Protein AF-A0A7S3IHV0-F1 (afdb_monomer_lite)

Sequence (140 aa):
MPKTEGPDLFDKMFKGVAISRISPGVYVGPCDHSEYHSISLYIDGFFFRLEPATFVQEIGLSDKCFVSFRYSKDEHWVLGEPFFKNYYSVFDDMWGTVALATSIEFPNSTIIPAEQPIT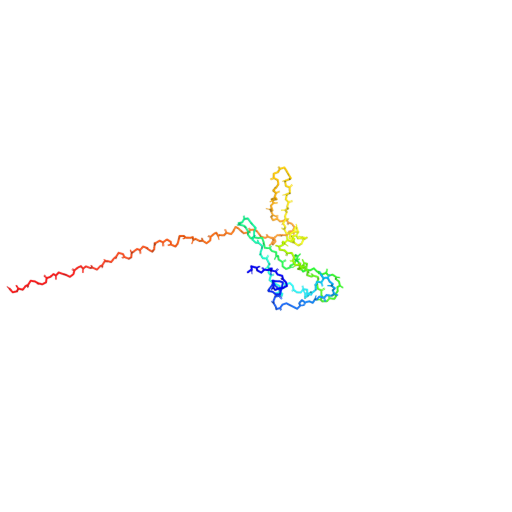DLGRYPEETDNNPEPQPSQPQ

Foldseek 3Di:
DDDACFVVVVCVQLPQWPWDDPDQQWIKTFLPQVSGDWDWDDDPQKTKTQGSPLQWADPPPPRITTGNDGGDRDNDDDDDRSRCVQWPWDQDPVVRDIDIDGDPVHPVIDIGGHDDPDPPPDPDPPPPPPDPDDDDDDDD

Secondary structure (DSSP, 8-state):
-PPP--HHHHHHHTTTS--EEEETTEEEEES-GGGS--EEEEETTEEEEEPHHHHEEEEEETTEEEE-----SSSS----HHHHHHEEEEEETTTTEEEEEE-TT-TT-EEEE-----S----PPP-----PPPPPPPP-

Radius of gyration: 26.09 Å; chains: 1; bounding box: 96×48×49 Å

pLDDT: mean 79.58, std 17.74, range [28.53, 96.81]

InterPro domains:
  IPR021109 Aspartic peptidase domain superfamily [G3DSA:2.40.70.10] (6-103)
  IPR021109 Aspartic peptidase domain superfamily [SSF50630] (17-101)
  IPR033121 Peptidase family A1 domain [PF00026] (20-102)
  IPR033121 Peptidase family A1 domain [PS51767] (1-101)

Organism: NCBI:txid197538

Structure (mmCIF, N/CA/C/O backbone):
data_AF-A0A7S3IHV0-F1
#
_entry.id   AF-A0A7S3IHV0-F1
#
loop_
_atom_site.group_PDB
_atom_site.id
_atom_site.type_symbol
_atom_site.label_atom_id
_atom_site.label_alt_id
_atom_site.label_comp_id
_atom_site.label_asym_id
_atom_site.label_entity_id
_atom_site.label_seq_id
_atom_site.pdbx_PDB_ins_code
_atom_site.Cartn_x
_atom_site.Cartn_y
_atom_site.Cartn_z
_atom_site.occupancy
_atom_site.B_iso_or_equiv
_atom_site.auth_seq_id
_atom_site.auth_comp_id
_atom_site.auth_asym_id
_atom_site.auth_atom_id
_atom_site.pdbx_PDB_model_num
ATOM 1 N N . MET A 1 1 ? 1.787 -28.882 0.218 1.00 29.47 1 MET A N 1
ATOM 2 C CA . MET A 1 1 ? 1.047 -27.876 -0.570 1.00 29.47 1 MET A CA 1
ATOM 3 C C . MET A 1 1 ? 1.439 -26.511 -0.033 1.00 29.47 1 MET A C 1
ATOM 5 O O . MET A 1 1 ? 1.294 -26.330 1.175 1.00 29.47 1 MET A O 1
ATOM 9 N N . PRO A 1 2 ? 2.029 -25.616 -0.840 1.00 28.53 2 PRO A N 1
ATOM 10 C CA . PRO A 1 2 ? 2.318 -24.255 -0.394 1.00 28.53 2 PRO A CA 1
ATOM 11 C C . PRO A 1 2 ? 0.994 -23.526 -0.132 1.00 28.53 2 PRO A C 1
ATOM 13 O O . PRO A 1 2 ? -0.001 -23.809 -0.793 1.00 28.53 2 PRO A O 1
ATOM 16 N N . LYS A 1 3 ? 0.960 -22.689 0.905 1.00 36.03 3 LYS A N 1
ATOM 17 C CA . LYS A 1 3 ? -0.262 -22.105 1.473 1.00 36.03 3 LYS A CA 1
ATOM 18 C C . LYS A 1 3 ? -0.563 -20.742 0.850 1.00 36.03 3 LYS A C 1
ATOM 20 O O . LYS A 1 3 ? 0.358 -19.985 0.570 1.00 36.03 3 LYS A O 1
ATOM 25 N N . THR A 1 4 ? -1.849 -20.429 0.717 1.00 44.03 4 THR A N 1
ATOM 26 C CA . THR A 1 4 ? -2.374 -19.094 0.407 1.00 44.03 4 THR A CA 1
ATOM 27 C C . THR A 1 4 ? -1.928 -18.108 1.492 1.00 44.03 4 THR A C 1
ATOM 29 O O . THR A 1 4 ? -2.160 -18.365 2.675 1.00 44.03 4 THR A O 1
ATOM 32 N N . GLU A 1 5 ? -1.336 -16.971 1.129 1.00 52.56 5 GLU A N 1
ATOM 33 C CA . GLU A 1 5 ? -1.142 -15.845 2.059 1.00 52.56 5 GLU A CA 1
ATOM 34 C C . GLU A 1 5 ? -2.497 -15.119 2.217 1.00 52.56 5 GLU A C 1
ATOM 36 O O . GLU A 1 5 ? -2.736 -14.042 1.681 1.00 52.56 5 GLU A O 1
ATOM 41 N N . GLY A 1 6 ? -3.441 -15.813 2.863 1.00 66.56 6 GLY A N 1
ATOM 42 C CA . GLY A 1 6 ? -4.826 -15.396 3.076 1.00 66.56 6 GLY A CA 1
ATOM 43 C C . GLY A 1 6 ? -4.994 -14.523 4.331 1.00 66.56 6 GLY A C 1
ATOM 44 O O . GLY A 1 6 ? -4.114 -13.716 4.630 1.00 66.56 6 GLY A O 1
ATOM 45 N N . PRO A 1 7 ? -6.097 -14.674 5.095 1.00 69.06 7 PRO A N 1
ATOM 46 C CA . PRO A 1 7 ? -6.334 -13.948 6.351 1.00 69.06 7 PRO A CA 1
ATOM 47 C C . PRO A 1 7 ? -5.110 -13.896 7.277 1.00 69.06 7 PRO A C 1
ATOM 49 O O . PRO A 1 7 ? -4.845 -12.861 7.871 1.00 69.06 7 PRO A O 1
ATOM 52 N N . ASP A 1 8 ? -4.307 -14.962 7.306 1.00 79.25 8 ASP A N 1
ATOM 53 C CA . ASP A 1 8 ? -3.067 -15.049 8.079 1.00 79.25 8 ASP A CA 1
ATOM 54 C C . ASP A 1 8 ? -2.056 -13.938 7.754 1.00 79.25 8 ASP A C 1
ATOM 56 O O . ASP A 1 8 ? -1.388 -13.432 8.656 1.00 79.25 8 ASP A O 1
ATOM 60 N N . LEU A 1 9 ? -1.901 -13.556 6.481 1.00 80.38 9 LEU A N 1
ATOM 61 C CA . LEU A 1 9 ? -1.011 -12.455 6.114 1.00 80.38 9 LEU A CA 1
ATOM 62 C C . LEU A 1 9 ? -1.616 -11.114 6.507 1.00 80.38 9 LEU A C 1
ATOM 64 O O . LEU A 1 9 ? -0.903 -10.256 7.017 1.00 80.38 9 LEU A O 1
ATOM 68 N N . PHE A 1 10 ? -2.922 -10.942 6.307 1.00 83.62 10 PHE A N 1
ATOM 69 C CA . PHE A 1 10 ? -3.628 -9.745 6.756 1.00 83.62 10 PHE A CA 1
ATOM 70 C C . PHE A 1 10 ? -3.453 -9.542 8.269 1.00 83.62 10 PHE A C 1
ATOM 72 O O . PHE A 1 10 ? -3.052 -8.465 8.707 1.00 83.62 10 PHE A O 1
ATOM 79 N N . ASP A 1 11 ? -3.633 -10.601 9.054 1.00 84.06 11 ASP A N 1
ATOM 80 C CA . ASP A 1 11 ? -3.460 -10.581 10.506 1.00 84.06 11 ASP A CA 1
ATOM 81 C C . ASP A 1 11 ? -2.006 -10.309 10.915 1.00 84.06 11 ASP A C 1
ATOM 83 O O . ASP A 1 11 ? -1.762 -9.644 11.920 1.00 84.06 11 ASP A O 1
ATOM 87 N N . LYS A 1 12 ? -1.020 -10.780 10.138 1.00 86.31 12 LYS A N 1
ATOM 88 C CA . LYS A 1 12 ? 0.396 -10.434 10.348 1.00 86.31 12 LYS A CA 1
ATOM 89 C C . LYS A 1 12 ? 0.688 -8.971 10.016 1.00 86.31 12 LYS A C 1
ATOM 91 O O . LYS A 1 12 ? 1.390 -8.329 10.791 1.00 86.31 12 LYS A O 1
ATOM 96 N N . MET A 1 13 ? 0.174 -8.460 8.894 1.00 86.56 13 MET A N 1
ATOM 97 C CA . MET A 1 13 ? 0.383 -7.076 8.449 1.00 86.56 13 MET A CA 1
ATOM 98 C C . MET A 1 13 ? -0.154 -6.075 9.472 1.00 86.56 13 MET A C 1
ATOM 100 O O . MET A 1 13 ? 0.503 -5.079 9.756 1.00 86.56 13 MET A O 1
ATOM 104 N N . PHE A 1 14 ? -1.314 -6.366 10.062 1.00 91.19 14 PHE A N 1
ATOM 105 C CA . PHE A 1 14 ? -1.976 -5.496 11.038 1.00 91.19 14 PHE A CA 1
ATOM 106 C C . PHE A 1 14 ? -1.869 -6.016 12.474 1.00 91.19 14 PHE A C 1
ATOM 108 O O . PHE A 1 14 ? -2.691 -5.686 13.332 1.00 91.19 14 PHE A O 1
ATOM 115 N N . LYS A 1 15 ? -0.858 -6.843 12.759 1.00 90.81 15 LYS A N 1
ATOM 116 C CA . LYS A 1 15 ? -0.667 -7.418 14.088 1.00 90.81 15 LYS A CA 1
ATOM 117 C C . LYS A 1 15 ? -0.473 -6.308 15.120 1.00 90.81 15 LYS A C 1
ATOM 119 O O . LYS A 1 15 ? 0.481 -5.545 15.040 1.00 90.81 15 LYS A O 1
ATOM 124 N N . GLY A 1 16 ? -1.337 -6.288 16.133 1.00 91.88 16 GLY A N 1
ATOM 125 C CA . GLY A 1 16 ? -1.289 -5.291 17.206 1.00 91.88 16 GLY A CA 1
ATOM 126 C C . GLY A 1 16 ? -2.090 -4.020 16.923 1.00 91.88 16 GLY A C 1
ATOM 127 O O . GLY A 1 16 ? -2.237 -3.211 17.831 1.00 91.88 16 GLY A O 1
ATOM 128 N N . VAL A 1 17 ? -2.667 -3.882 15.727 1.00 94.75 17 VAL A N 1
ATOM 129 C CA . VAL A 1 17 ? -3.565 -2.778 15.374 1.00 94.75 17 VAL A CA 1
ATOM 130 C C . VAL A 1 17 ? -5.012 -3.198 15.610 1.00 94.75 17 VAL A C 1
ATOM 132 O O . VAL A 1 17 ? -5.414 -4.313 15.269 1.00 94.75 17 VAL A O 1
ATOM 135 N N . ALA A 1 18 ? -5.825 -2.301 16.168 1.00 93.94 18 ALA A N 1
ATOM 136 C CA . ALA A 1 18 ? -7.238 -2.553 16.455 1.00 93.94 18 ALA A CA 1
ATOM 137 C C . ALA A 1 18 ? -8.127 -2.509 15.190 1.00 93.94 18 ALA A C 1
ATOM 139 O O . ALA A 1 18 ? -9.034 -1.684 15.069 1.00 93.94 18 ALA A O 1
ATOM 140 N N . ILE A 1 19 ? -7.889 -3.414 14.236 1.00 93.38 19 ILE A N 1
ATOM 141 C CA . ILE A 1 19 ? -8.692 -3.534 13.015 1.00 93.38 19 ILE A CA 1
ATOM 142 C C . ILE A 1 19 ? -10.018 -4.241 13.302 1.00 93.38 19 ILE A C 1
ATOM 144 O O . ILE A 1 19 ? -10.077 -5.307 13.909 1.00 93.38 19 ILE A O 1
ATOM 148 N N . SER A 1 20 ? -11.108 -3.658 12.815 1.00 92.00 20 SER A N 1
ATOM 149 C CA . SER A 1 20 ? -12.464 -4.192 12.898 1.00 92.00 20 SER A CA 1
ATOM 150 C C . SER A 1 20 ? -13.086 -4.292 11.512 1.00 92.00 20 SER A C 1
ATOM 152 O O . SER A 1 20 ? -12.936 -3.404 10.676 1.00 92.00 20 SER A O 1
ATOM 154 N N . ARG A 1 21 ? -13.860 -5.347 11.265 1.00 91.44 21 ARG A N 1
ATOM 155 C CA . ARG A 1 21 ? -14.659 -5.485 10.043 1.00 91.44 21 ARG A CA 1
ATOM 156 C C . ARG A 1 21 ? -16.069 -4.956 10.284 1.00 91.44 21 ARG A C 1
ATOM 158 O O . ARG A 1 21 ? -16.754 -5.457 11.171 1.00 91.44 21 ARG A O 1
ATOM 165 N N . ILE A 1 22 ? -16.518 -3.992 9.481 1.00 90.75 22 ILE A N 1
ATOM 166 C CA . ILE A 1 22 ? -17.876 -3.418 9.597 1.00 90.75 22 ILE A CA 1
ATOM 167 C C . ILE A 1 22 ? -18.853 -3.978 8.561 1.00 90.75 22 ILE A C 1
ATOM 169 O O . ILE A 1 22 ? -20.058 -4.001 8.790 1.00 90.75 22 ILE A O 1
ATOM 173 N N . SER A 1 23 ? -18.348 -4.472 7.431 1.00 89.38 23 SER A N 1
ATOM 174 C CA . SER A 1 23 ? -19.133 -5.180 6.419 1.00 89.38 23 SER A CA 1
ATOM 175 C C . SER A 1 23 ? -18.225 -6.117 5.607 1.00 89.38 23 SER A C 1
ATOM 177 O O . SER A 1 23 ? -17.006 -6.148 5.819 1.00 89.38 23 SER A O 1
ATOM 179 N N . PRO A 1 24 ? -18.757 -6.981 4.725 1.00 87.50 24 PRO A N 1
ATOM 180 C CA . PRO A 1 24 ? -17.918 -7.849 3.907 1.00 87.50 24 PRO A CA 1
ATOM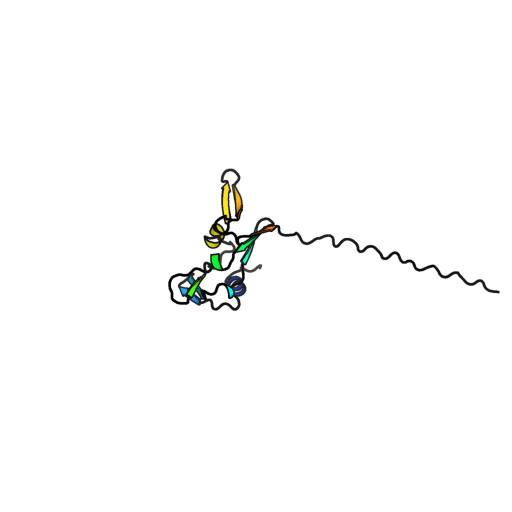 181 C C . PRO A 1 24 ? -16.886 -7.099 3.060 1.00 87.50 24 PRO A C 1
ATOM 183 O O . PRO A 1 24 ? -17.238 -6.338 2.168 1.00 87.50 24 PRO A O 1
ATOM 186 N N . GLY A 1 25 ? -15.602 -7.332 3.356 1.00 83.69 25 GLY A N 1
ATOM 187 C CA . GLY A 1 25 ? -14.484 -6.676 2.674 1.00 83.69 25 GLY A CA 1
ATOM 188 C C . GLY A 1 25 ? -14.254 -5.214 3.074 1.00 83.69 25 GLY A C 1
ATOM 189 O O . GLY A 1 25 ? -13.509 -4.522 2.387 1.00 83.69 25 GLY A O 1
ATOM 190 N N . VAL A 1 26 ? -14.879 -4.722 4.147 1.00 89.50 26 VAL A N 1
ATOM 191 C CA . VAL A 1 26 ? -14.663 -3.356 4.645 1.00 89.50 26 VAL A CA 1
ATOM 192 C C . VAL A 1 26 ? -14.099 -3.418 6.054 1.00 89.50 26 VAL A C 1
ATOM 194 O O . VAL A 1 26 ? -14.775 -3.856 6.993 1.00 89.50 26 VAL A O 1
ATOM 197 N N . TYR A 1 27 ? -12.858 -2.961 6.170 1.00 92.44 27 TYR A N 1
ATOM 198 C CA . TYR A 1 27 ? -12.101 -2.906 7.408 1.00 92.44 27 TYR A CA 1
ATOM 199 C C . TYR A 1 27 ? -11.906 -1.457 7.826 1.00 92.44 27 TYR A C 1
ATOM 201 O O . TYR A 1 27 ? -11.683 -0.575 6.995 1.00 92.44 27 TYR A O 1
ATOM 209 N N . VAL A 1 28 ? -12.009 -1.228 9.126 1.00 95.19 28 VAL A N 1
ATOM 210 C CA . VAL A 1 28 ? -11.733 0.054 9.758 1.00 95.19 28 VAL A CA 1
ATOM 211 C C . VAL A 1 28 ? -10.775 -0.153 10.915 1.00 95.19 28 VAL A C 1
ATOM 213 O O . VAL A 1 28 ? -10.801 -1.201 11.559 1.00 95.19 28 VAL A O 1
ATOM 216 N N . GLY A 1 29 ? -9.954 0.842 11.193 1.00 95.06 29 GLY A N 1
ATOM 217 C CA . GLY A 1 29 ? -9.018 0.841 12.307 1.00 95.06 29 GLY A CA 1
ATOM 218 C C . GLY A 1 29 ? -8.869 2.237 12.902 1.00 95.06 29 GLY A C 1
ATOM 219 O O . GLY A 1 29 ? -9.617 3.145 12.522 1.00 95.06 29 GLY A O 1
ATOM 220 N N . PRO A 1 30 ? -7.919 2.413 13.827 1.00 95.62 30 PRO A N 1
ATOM 221 C CA . PRO A 1 30 ? -7.555 3.721 14.356 1.00 95.62 30 PRO A CA 1
ATOM 222 C C . PRO A 1 30 ? -7.139 4.682 13.240 1.00 95.62 30 PRO A C 1
ATOM 224 O O . PRO A 1 30 ? -6.540 4.264 12.248 1.00 95.62 30 PRO A O 1
ATOM 227 N N . CYS A 1 31 ? -7.440 5.968 13.401 1.00 94.50 31 CYS A N 1
ATOM 228 C CA . CYS A 1 31 ? -6.950 7.007 12.491 1.00 94.50 31 CYS A CA 1
ATOM 229 C C . CYS A 1 31 ? -5.506 7.440 12.772 1.00 94.50 31 CYS A C 1
ATOM 231 O O . CYS A 1 31 ? -4.903 8.124 11.948 1.00 94.50 31 CYS A O 1
ATOM 233 N N . ASP A 1 32 ? -4.932 7.042 13.909 1.00 94.38 32 ASP A N 1
ATOM 234 C CA . ASP A 1 32 ? -3.529 7.310 14.205 1.00 94.38 32 ASP A CA 1
ATOM 235 C C . ASP A 1 32 ? -2.623 6.448 13.315 1.00 94.38 32 ASP A C 1
ATOM 237 O O . ASP A 1 32 ? -2.471 5.242 13.505 1.00 94.38 32 ASP A O 1
ATOM 241 N N . HIS A 1 33 ? -2.000 7.088 12.325 1.00 93.56 33 HIS A N 1
ATOM 242 C CA . HIS A 1 33 ? -1.079 6.442 11.393 1.00 93.56 33 HIS A CA 1
ATOM 243 C C . HIS A 1 33 ? 0.151 5.825 12.073 1.00 93.56 33 HIS A C 1
ATOM 245 O O . HIS A 1 33 ? 0.764 4.933 11.489 1.00 93.56 33 HIS A O 1
ATOM 251 N N . SER A 1 34 ? 0.521 6.266 13.281 1.00 94.44 34 SER A N 1
ATOM 252 C CA . SER A 1 34 ? 1.674 5.729 14.014 1.00 94.44 34 SER A CA 1
ATOM 253 C C . SER A 1 34 ? 1.450 4.313 14.550 1.00 94.44 34 SER A C 1
ATOM 255 O O . SER A 1 34 ? 2.418 3.607 14.833 1.00 94.44 34 SER A O 1
ATOM 257 N N . GLU A 1 35 ? 0.195 3.862 14.618 1.00 95.19 35 GLU A N 1
ATOM 258 C CA . GLU A 1 35 ? -0.143 2.485 14.984 1.00 95.19 35 GLU A CA 1
ATOM 259 C C . GLU A 1 35 ? 0.170 1.482 13.863 1.00 95.19 35 GLU A C 1
ATOM 261 O O . GLU A 1 35 ? 0.205 0.277 14.103 1.00 95.19 35 GLU A O 1
ATOM 266 N N . TYR A 1 36 ? 0.418 1.951 12.638 1.00 94.38 36 TYR A N 1
ATOM 267 C CA . TYR A 1 36 ? 0.589 1.104 11.464 1.00 94.38 36 TYR A CA 1
ATOM 268 C C . TYR A 1 36 ? 2.047 1.047 11.014 1.00 94.38 36 TYR A C 1
ATOM 270 O O . TYR A 1 36 ? 2.768 2.044 10.989 1.00 94.38 36 TYR A O 1
ATOM 278 N N . HIS A 1 37 ? 2.466 -0.130 10.559 1.00 92.56 37 HIS A N 1
ATOM 279 C CA . HIS A 1 37 ? 3.736 -0.293 9.865 1.00 92.56 37 HIS A CA 1
ATOM 280 C C . HIS A 1 37 ? 3.589 0.023 8.374 1.00 92.56 37 HIS A C 1
ATOM 282 O O . HIS A 1 37 ? 2.569 -0.294 7.760 1.00 92.56 37 HIS A O 1
ATOM 288 N N . SER A 1 38 ? 4.626 0.612 7.774 1.00 90.75 38 SER A N 1
ATOM 289 C CA . SER A 1 38 ? 4.717 0.721 6.316 1.00 90.75 38 SER A CA 1
ATOM 290 C C . SER A 1 38 ? 4.793 -0.679 5.690 1.00 90.75 38 SER A C 1
ATOM 292 O O . SER A 1 38 ? 5.387 -1.597 6.261 1.00 90.75 38 SER A O 1
ATOM 294 N N . ILE A 1 39 ? 4.210 -0.845 4.504 1.00 88.94 39 ILE A N 1
ATOM 295 C CA . ILE A 1 39 ? 4.142 -2.131 3.797 1.00 88.94 39 ILE A CA 1
ATOM 296 C C . ILE A 1 39 ? 5.059 -2.071 2.580 1.00 88.94 39 ILE A C 1
ATOM 298 O O . ILE A 1 39 ? 4.900 -1.192 1.740 1.00 88.94 39 ILE A O 1
ATOM 302 N N . SER A 1 40 ? 5.995 -3.011 2.464 1.00 89.38 40 SER A N 1
ATOM 303 C CA . SER A 1 40 ? 6.926 -3.082 1.332 1.00 89.38 40 SER A CA 1
ATOM 304 C C . SER A 1 40 ? 6.571 -4.234 0.397 1.00 89.38 40 SER A C 1
ATOM 306 O O . SER A 1 40 ? 6.498 -5.386 0.819 1.00 89.38 40 SER A O 1
ATOM 308 N N . LEU A 1 41 ? 6.393 -3.921 -0.883 1.00 89.00 41 LEU A N 1
ATOM 309 C CA . LEU A 1 41 ? 6.133 -4.872 -1.960 1.00 89.00 41 LEU A CA 1
ATOM 310 C C . LEU A 1 41 ? 7.415 -5.090 -2.757 1.00 89.00 41 LEU A C 1
ATOM 312 O O . LEU A 1 41 ? 8.023 -4.126 -3.211 1.00 89.00 41 LEU A O 1
ATOM 316 N N . TYR A 1 42 ? 7.818 -6.344 -2.942 1.00 88.94 42 TYR A N 1
ATOM 317 C CA . TYR A 1 42 ? 8.959 -6.690 -3.786 1.00 88.94 42 TYR A CA 1
ATOM 318 C C . TYR A 1 42 ? 8.487 -7.019 -5.204 1.00 88.94 42 TYR A C 1
ATOM 320 O O . TYR A 1 42 ? 7.752 -7.988 -5.399 1.00 88.94 42 TYR A O 1
ATOM 328 N N . ILE A 1 43 ? 8.889 -6.209 -6.184 1.00 89.62 43 ILE A N 1
ATOM 329 C CA . ILE A 1 43 ? 8.509 -6.345 -7.593 1.00 89.62 43 ILE A CA 1
ATOM 330 C C . ILE A 1 43 ? 9.758 -6.118 -8.445 1.00 89.62 43 ILE A C 1
ATOM 332 O O . ILE A 1 43 ? 10.386 -5.067 -8.355 1.00 89.62 43 ILE A O 1
ATOM 336 N N . ASP A 1 44 ? 10.109 -7.117 -9.255 1.00 88.62 44 ASP A N 1
ATOM 337 C CA . ASP A 1 44 ? 11.179 -7.053 -10.263 1.00 88.62 44 ASP A CA 1
ATOM 338 C C . ASP A 1 44 ? 12.518 -6.474 -9.761 1.00 88.62 44 ASP A C 1
ATOM 340 O O . ASP A 1 44 ? 13.133 -5.616 -10.386 1.00 88.62 44 ASP A O 1
ATOM 344 N N . GLY A 1 45 ? 12.970 -6.912 -8.582 1.00 86.75 45 GLY A N 1
ATOM 345 C CA . GLY A 1 45 ? 14.239 -6.438 -8.020 1.00 86.75 45 GLY A CA 1
ATOM 346 C C . GLY A 1 45 ? 14.150 -5.115 -7.260 1.00 86.75 45 GLY A C 1
ATOM 347 O O . GLY A 1 45 ? 15.181 -4.615 -6.822 1.00 86.75 45 GLY A O 1
ATOM 348 N N . PHE A 1 46 ? 12.956 -4.563 -7.042 1.00 90.56 46 PHE A N 1
ATOM 349 C CA . PHE A 1 46 ? 12.755 -3.326 -6.287 1.00 90.56 46 PHE A CA 1
ATOM 350 C C . PHE A 1 46 ? 11.737 -3.504 -5.159 1.00 90.56 46 PHE A C 1
ATOM 352 O O . PHE A 1 46 ? 10.756 -4.236 -5.284 1.00 90.56 46 PHE A O 1
ATOM 359 N N . PHE A 1 47 ? 11.954 -2.795 -4.054 1.00 90.81 47 PHE A N 1
ATOM 360 C CA . PHE A 1 47 ? 10.981 -2.624 -2.984 1.00 90.81 47 PHE A CA 1
ATOM 361 C C . PHE A 1 47 ? 10.197 -1.327 -3.174 1.00 90.81 47 PHE A C 1
ATOM 363 O O . PHE A 1 47 ? 10.773 -0.239 -3.202 1.00 90.81 47 PHE A O 1
ATOM 370 N N . PHE A 1 48 ? 8.877 -1.461 -3.236 1.00 91.38 48 PHE A N 1
ATOM 371 C CA . PHE A 1 48 ? 7.900 -0.381 -3.272 1.00 91.38 48 PHE A CA 1
ATOM 372 C C . PHE A 1 48 ? 7.245 -0.270 -1.896 1.00 91.38 48 PHE A C 1
ATOM 374 O O . PHE A 1 48 ? 6.512 -1.166 -1.475 1.00 91.38 48 PHE A O 1
ATOM 381 N N . ARG A 1 49 ? 7.538 0.807 -1.172 1.00 90.56 49 ARG A N 1
ATOM 382 C CA . ARG A 1 49 ? 7.027 1.069 0.173 1.00 90.56 49 ARG A CA 1
ATOM 383 C C . ARG A 1 49 ? 5.753 1.920 0.165 1.00 90.56 49 ARG A C 1
ATOM 385 O O . ARG A 1 49 ? 5.745 3.054 -0.304 1.00 90.56 49 ARG A O 1
ATOM 392 N N . LEU A 1 50 ? 4.703 1.397 0.788 1.00 89.31 50 LEU A N 1
ATOM 393 C CA . LEU A 1 50 ? 3.449 2.085 1.076 1.00 89.31 50 LEU A CA 1
ATOM 394 C C . LEU A 1 50 ? 3.462 2.622 2.506 1.00 89.31 50 LEU A C 1
ATOM 396 O O . LEU A 1 50 ? 3.622 1.861 3.463 1.00 89.31 50 LEU A O 1
ATOM 400 N N . GLU A 1 51 ? 3.251 3.926 2.655 1.00 90.69 51 GLU A N 1
ATOM 401 C CA . GLU A 1 51 ? 3.103 4.554 3.968 1.00 90.69 51 GLU A CA 1
ATOM 402 C C . GLU A 1 51 ? 1.668 4.441 4.499 1.00 90.69 51 GLU A C 1
ATOM 404 O O . GLU A 1 51 ? 0.729 4.504 3.698 1.00 90.69 51 GLU A O 1
ATOM 409 N N . PRO A 1 52 ? 1.459 4.358 5.830 1.00 93.12 52 PRO A N 1
ATOM 410 C CA . PRO A 1 52 ? 0.128 4.291 6.438 1.00 93.12 52 PRO A CA 1
ATOM 411 C C . PRO A 1 52 ? -0.874 5.311 5.910 1.00 93.12 52 PRO A C 1
ATOM 413 O O . PRO A 1 52 ? -1.995 4.943 5.573 1.00 93.12 52 PRO A O 1
ATOM 416 N N . ALA A 1 53 ? -0.440 6.558 5.714 1.00 90.75 53 ALA A N 1
ATOM 417 C CA . ALA A 1 53 ? -1.278 7.639 5.191 1.00 90.75 53 ALA A CA 1
ATOM 418 C C . ALA A 1 53 ? -1.890 7.365 3.802 1.00 90.75 53 ALA A C 1
ATOM 420 O O . ALA A 1 53 ? -2.766 8.096 3.352 1.00 90.75 53 ALA A O 1
ATOM 421 N N . THR A 1 54 ? -1.411 6.342 3.094 1.00 89.81 54 THR A N 1
ATOM 422 C CA . THR A 1 54 ? -1.868 6.008 1.741 1.00 89.81 54 THR A CA 1
ATOM 423 C C . THR A 1 54 ? -2.924 4.909 1.736 1.00 89.81 54 THR A C 1
ATOM 425 O O . THR A 1 54 ? -3.720 4.826 0.801 1.00 89.81 54 THR A O 1
ATOM 428 N N . PHE A 1 55 ? -2.979 4.096 2.794 1.00 91.94 55 PHE A N 1
ATOM 429 C CA . PHE A 1 55 ? -3.941 3.006 2.929 1.00 91.94 55 PHE A CA 1
ATOM 430 C C . PHE A 1 55 ? -4.881 3.149 4.130 1.00 91.94 55 PHE A C 1
ATOM 432 O O . PHE A 1 55 ? -5.878 2.431 4.180 1.00 91.94 55 PHE A O 1
ATOM 439 N N . VAL A 1 56 ? -4.618 4.072 5.054 1.00 94.25 56 VAL A N 1
ATOM 440 C CA . VAL A 1 56 ? -5.516 4.477 6.142 1.00 94.25 56 VAL A CA 1
ATOM 441 C C . VAL A 1 56 ? -6.130 5.824 5.765 1.00 94.25 56 VAL A C 1
ATOM 443 O O . VAL A 1 56 ? -5.413 6.799 5.567 1.00 94.25 56 VAL A O 1
ATOM 446 N N . GLN A 1 57 ? -7.451 5.867 5.594 1.00 92.50 57 GLN A N 1
ATOM 447 C CA . GLN A 1 57 ? -8.163 7.048 5.099 1.00 92.50 57 GLN A CA 1
ATOM 448 C C . GLN A 1 57 ? -9.304 7.437 6.042 1.00 92.50 57 GLN A C 1
ATOM 450 O O . GLN A 1 57 ? -10.128 6.602 6.420 1.00 92.50 57 GLN A O 1
ATOM 455 N N . GLU A 1 58 ? -9.390 8.718 6.393 1.00 91.62 58 GLU A N 1
ATOM 456 C CA . GLU A 1 58 ? -10.528 9.253 7.140 1.00 91.62 58 GLU A CA 1
ATOM 457 C C . GLU A 1 58 ? -11.812 9.167 6.307 1.00 91.62 58 GLU A C 1
ATOM 459 O O . GLU A 1 58 ? -11.867 9.608 5.160 1.00 91.62 58 GLU A O 1
ATOM 464 N N . ILE A 1 59 ? -12.867 8.606 6.901 1.00 87.69 59 ILE A N 1
ATOM 465 C CA . ILE A 1 59 ? -14.179 8.434 6.250 1.00 87.69 59 ILE A CA 1
ATOM 466 C C . ILE A 1 59 ? -15.317 9.132 7.005 1.00 87.69 59 ILE A C 1
ATOM 468 O O . ILE A 1 59 ? -16.488 8.821 6.803 1.00 87.69 59 ILE A O 1
ATOM 472 N N . GLY A 1 60 ? -14.983 10.059 7.908 1.00 82.56 60 GLY A N 1
ATOM 473 C CA . GLY A 1 60 ? -15.962 10.803 8.708 1.00 82.56 60 GLY A CA 1
ATOM 474 C C . GLY A 1 60 ? -16.690 9.969 9.772 1.00 82.56 60 GLY A C 1
ATOM 475 O O . GLY A 1 60 ? -17.655 10.448 10.366 1.00 82.56 60 GLY A O 1
ATOM 476 N N . LEU A 1 61 ? -16.245 8.733 10.035 1.00 77.31 61 LEU A N 1
ATOM 477 C CA . LEU A 1 61 ? -16.774 7.866 11.093 1.00 77.31 61 LEU A CA 1
ATOM 478 C C . LEU A 1 61 ? -16.017 8.076 12.413 1.00 77.31 61 LEU A C 1
ATOM 480 O O . LEU A 1 61 ? -15.332 7.172 12.882 1.00 77.31 61 LEU A O 1
ATOM 484 N N . SER A 1 62 ? -16.178 9.245 13.039 1.00 83.56 62 SER A N 1
ATOM 485 C CA . SER A 1 62 ? -15.585 9.549 14.355 1.00 83.56 62 SER A CA 1
ATOM 486 C C . SER A 1 62 ? -14.071 9.259 14.399 1.00 83.56 62 SER A C 1
ATOM 488 O O . SER A 1 62 ? -13.313 9.888 13.672 1.00 83.56 62 SER A O 1
ATOM 490 N N . ASP A 1 63 ? -13.643 8.304 15.224 1.00 85.75 63 ASP A N 1
ATOM 491 C CA . ASP A 1 63 ? -12.268 7.882 15.503 1.00 85.75 63 ASP A CA 1
ATOM 492 C C . ASP A 1 63 ? -11.828 6.683 14.644 1.00 85.75 63 ASP A C 1
ATOM 494 O O . ASP A 1 63 ? -10.790 6.071 14.904 1.00 85.75 63 ASP A O 1
ATOM 498 N N . LYS A 1 64 ? -12.623 6.323 13.626 1.00 93.19 64 LYS A N 1
ATOM 499 C CA . LYS A 1 64 ? -12.370 5.179 12.751 1.00 93.19 64 LYS A CA 1
ATOM 500 C C . LYS A 1 64 ? -12.028 5.611 11.336 1.00 93.19 64 LYS A C 1
ATOM 502 O O . LYS A 1 64 ? -12.791 6.313 10.669 1.00 93.19 64 LYS A O 1
ATOM 507 N N . CYS A 1 65 ? -10.923 5.072 10.848 1.00 95.94 65 CYS A N 1
ATOM 508 C CA . CYS A 1 65 ? -10.449 5.255 9.491 1.00 95.94 65 CYS A CA 1
ATOM 509 C C . CYS A 1 65 ? -10.631 3.977 8.681 1.00 95.94 65 CYS A C 1
ATOM 511 O O . CYS A 1 65 ? -10.536 2.866 9.200 1.00 95.94 65 CYS A O 1
ATOM 513 N N . PHE A 1 66 ? -10.913 4.135 7.394 1.00 94.94 66 PHE A N 1
ATOM 514 C CA . PHE A 1 66 ? -10.970 3.042 6.441 1.00 94.94 66 PHE A CA 1
ATOM 515 C C . PHE A 1 66 ? -9.567 2.505 6.171 1.00 94.94 66 PHE A C 1
ATOM 517 O O . PHE A 1 66 ? -8.652 3.276 5.893 1.00 94.94 66 PHE A O 1
ATOM 524 N N . VAL A 1 67 ? -9.415 1.181 6.215 1.00 94.44 67 VAL A N 1
ATOM 525 C CA . VAL A 1 67 ? -8.164 0.499 5.874 1.00 94.44 67 VAL A CA 1
ATOM 526 C C . VAL A 1 67 ? -8.334 -0.171 4.517 1.00 94.44 67 VAL A C 1
ATOM 528 O O . VAL A 1 67 ? -9.124 -1.101 4.351 1.00 94.44 67 VAL A O 1
ATOM 531 N N . SER A 1 68 ? -7.579 0.317 3.538 1.00 92.50 68 SER A N 1
ATOM 532 C CA . SER A 1 68 ? -7.725 0.035 2.106 1.00 92.50 68 SER A CA 1
ATOM 533 C C . SER A 1 68 ? -7.110 -1.304 1.688 1.00 92.50 68 SER A C 1
ATOM 535 O O . SER A 1 68 ? -6.444 -1.406 0.661 1.00 92.50 68 SER A O 1
ATOM 537 N N . PHE A 1 69 ? -7.345 -2.347 2.481 1.00 89.69 69 PHE A N 1
ATOM 538 C CA . PHE A 1 69 ? -6.915 -3.712 2.207 1.00 89.69 69 PHE A CA 1
ATOM 539 C C . PHE A 1 69 ? -8.104 -4.662 2.213 1.00 89.69 69 PHE A C 1
ATOM 541 O O . PHE A 1 69 ? -9.028 -4.555 3.019 1.00 89.69 69 PHE A O 1
ATOM 548 N N . ARG A 1 70 ? -8.065 -5.633 1.305 1.00 87.00 70 ARG A N 1
ATOM 549 C CA . ARG A 1 70 ? -9.008 -6.747 1.242 1.00 87.00 70 ARG A CA 1
ATOM 550 C C . ARG A 1 70 ? -8.215 -8.014 0.989 1.00 87.00 70 ARG A C 1
ATOM 552 O O . ARG A 1 70 ? -7.308 -8.002 0.167 1.00 87.00 70 ARG A O 1
ATOM 559 N N . TYR A 1 71 ? -8.577 -9.096 1.664 1.00 82.38 71 TYR A N 1
ATOM 560 C CA . TYR A 1 71 ? -8.060 -10.416 1.324 1.00 82.38 71 TYR A CA 1
ATOM 561 C C . TYR A 1 71 ? -9.078 -11.167 0.461 1.00 82.38 71 TYR A C 1
ATOM 563 O O . TYR A 1 71 ? -10.292 -11.039 0.655 1.00 82.38 71 TYR A O 1
ATOM 571 N N . SER A 1 72 ? -8.572 -11.960 -0.479 1.00 77.12 72 SER A N 1
ATOM 572 C CA . SER A 1 72 ? -9.333 -12.942 -1.251 1.00 77.12 72 SER A CA 1
ATOM 573 C C . SER A 1 72 ? -8.807 -14.348 -0.946 1.00 77.12 72 SER A C 1
ATOM 575 O O . SER A 1 72 ? -7.800 -14.511 -0.258 1.00 77.12 72 SER A O 1
ATOM 577 N N . LYS A 1 73 ? -9.507 -15.371 -1.439 1.00 75.12 73 LYS A N 1
ATOM 578 C CA . LYS A 1 73 ? -8.989 -16.747 -1.492 1.00 75.12 73 LYS A CA 1
ATOM 579 C C . LYS A 1 73 ? -8.086 -16.984 -2.710 1.00 75.12 73 LYS A C 1
ATOM 581 O O . LYS A 1 73 ? -7.535 -18.071 -2.833 1.00 75.12 73 LYS A O 1
ATOM 586 N N . ASP A 1 74 ? -7.976 -15.996 -3.595 1.00 77.25 74 ASP A N 1
ATOM 587 C CA . ASP A 1 74 ? -7.143 -16.060 -4.791 1.00 77.25 74 ASP A CA 1
ATOM 588 C C . ASP A 1 74 ? -5.654 -15.938 -4.448 1.00 77.25 74 ASP A C 1
ATOM 590 O O . ASP A 1 74 ? -5.275 -15.308 -3.464 1.00 77.25 74 ASP A O 1
ATOM 594 N N . GLU A 1 75 ? -4.803 -16.510 -5.298 1.00 74.44 75 GLU A N 1
ATOM 595 C CA . GLU A 1 75 ? -3.339 -16.494 -5.138 1.00 74.44 75 GLU A CA 1
ATOM 596 C C . GLU A 1 75 ? -2.674 -15.253 -5.756 1.00 74.44 75 GLU A C 1
ATOM 598 O O . GLU A 1 75 ? -1.450 -15.155 -5.814 1.00 74.44 75 GLU A O 1
ATOM 603 N N . HIS A 1 76 ? -3.476 -14.295 -6.224 1.00 80.81 76 HIS A N 1
ATOM 604 C CA . HIS A 1 76 ? -3.000 -13.102 -6.913 1.00 80.81 76 HIS A CA 1
ATOM 605 C C . HIS A 1 76 ? -3.223 -11.856 -6.062 1.00 80.81 76 HIS A C 1
ATOM 607 O O . HIS A 1 76 ? -4.289 -11.661 -5.476 1.00 80.81 76 HIS A O 1
ATOM 613 N N . TRP A 1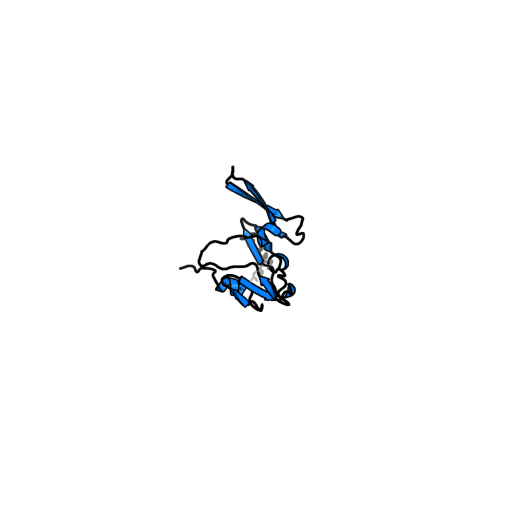 77 ? -2.226 -10.973 -6.060 1.00 82.06 77 TRP A N 1
ATOM 614 C CA . TRP A 1 77 ? -2.367 -9.632 -5.514 1.00 82.06 77 TRP A CA 1
ATOM 615 C C . TRP A 1 77 ? -3.017 -8.718 -6.540 1.00 82.06 77 TRP A C 1
ATOM 617 O O . TRP A 1 77 ? -2.581 -8.644 -7.687 1.00 82.06 77 TRP A O 1
ATOM 627 N N . VAL A 1 78 ? -4.032 -7.980 -6.102 1.00 87.88 78 VAL A N 1
ATOM 628 C CA . VAL A 1 78 ? -4.592 -6.872 -6.872 1.00 87.88 78 VAL A CA 1
ATOM 629 C C . VAL A 1 78 ? -4.066 -5.583 -6.264 1.00 87.88 78 VAL A C 1
ATOM 631 O O . VAL A 1 78 ? -4.422 -5.226 -5.141 1.00 87.88 78 VAL A O 1
ATOM 634 N N . LEU A 1 79 ? -3.200 -4.895 -7.004 1.00 90.88 79 LEU A N 1
ATOM 635 C CA . LEU A 1 79 ? -2.709 -3.579 -6.614 1.00 90.88 79 LEU A CA 1
ATOM 636 C C . LEU A 1 79 ? -3.793 -2.548 -6.927 1.00 90.88 79 LEU A C 1
ATOM 638 O O . LEU A 1 79 ? -4.262 -2.448 -8.058 1.00 90.88 79 LEU A O 1
ATOM 642 N N . GLY A 1 80 ? -4.238 -1.839 -5.894 1.00 90.56 80 GLY A N 1
ATOM 643 C CA . GLY A 1 80 ? -5.328 -0.876 -5.984 1.00 90.56 80 GLY A CA 1
ATOM 644 C C . GLY A 1 80 ? -4.863 0.570 -5.864 1.00 9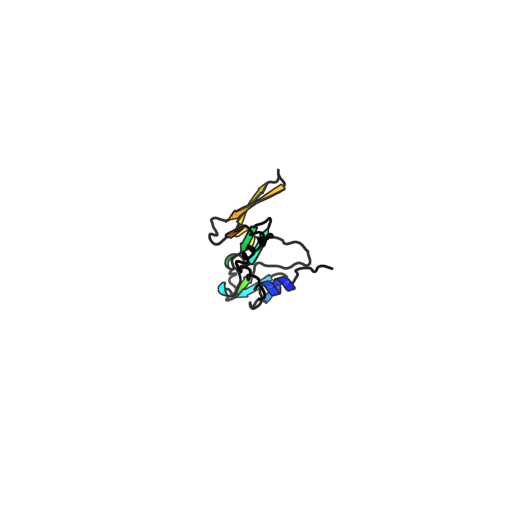0.56 80 GLY A C 1
ATOM 645 O O . GLY A 1 80 ? -3.677 0.888 -5.922 1.00 90.56 80 GLY A O 1
ATOM 646 N N . GLU A 1 81 ? -5.838 1.442 -5.631 1.00 89.06 81 GLU A N 1
ATOM 647 C CA . GLU A 1 81 ? -5.650 2.884 -5.455 1.00 89.06 81 GLU A CA 1
ATOM 648 C C . GLU A 1 81 ? -4.522 3.264 -4.467 1.00 89.06 81 GLU A C 1
ATOM 650 O O . GLU A 1 81 ? -3.683 4.071 -4.870 1.00 89.06 81 GLU A O 1
ATOM 655 N N . PRO A 1 82 ? -4.368 2.629 -3.280 1.00 89.25 82 PRO A N 1
ATOM 656 C CA . PRO A 1 82 ? -3.260 2.944 -2.372 1.00 89.25 82 PRO A CA 1
ATOM 657 C C . PRO A 1 82 ? -1.874 2.797 -3.006 1.00 89.25 82 PRO A C 1
ATOM 659 O O . PRO A 1 82 ? -0.961 3.553 -2.690 1.00 89.25 82 PRO A O 1
ATOM 662 N N . PHE A 1 83 ? -1.702 1.843 -3.924 1.00 91.38 83 PHE A N 1
ATOM 663 C CA . PHE A 1 83 ? -0.447 1.670 -4.646 1.00 91.38 83 PHE A CA 1
ATOM 664 C C . PHE A 1 83 ? -0.272 2.757 -5.710 1.00 91.38 83 PHE A C 1
ATOM 666 O O . PHE A 1 83 ? 0.728 3.471 -5.713 1.00 91.38 83 PHE A O 1
ATOM 673 N N . PHE A 1 84 ? -1.270 2.934 -6.577 1.00 90.56 84 PHE A N 1
ATOM 674 C CA . PHE A 1 84 ? -1.184 3.863 -7.708 1.00 90.56 84 PHE A CA 1
ATOM 675 C C . PHE A 1 84 ? -1.205 5.345 -7.316 1.00 90.56 84 PHE A C 1
ATOM 677 O O . PHE A 1 84 ? -0.755 6.177 -8.095 1.00 90.56 84 PHE A O 1
ATOM 684 N N . LYS A 1 85 ? -1.662 5.704 -6.110 1.00 86.44 85 LYS A N 1
ATOM 685 C CA . LYS A 1 85 ? -1.441 7.057 -5.578 1.00 86.44 85 LYS A CA 1
ATOM 686 C C . LYS A 1 85 ? 0.043 7.328 -5.327 1.00 86.44 85 LYS A C 1
ATOM 688 O O . LYS A 1 85 ? 0.544 8.383 -5.701 1.00 86.44 85 LYS A O 1
ATOM 693 N N . ASN A 1 86 ? 0.758 6.367 -4.741 1.00 87.25 86 ASN A N 1
ATOM 694 C CA . ASN A 1 86 ? 2.183 6.514 -4.432 1.00 87.25 86 ASN A CA 1
ATOM 695 C C . ASN A 1 86 ? 3.080 6.445 -5.666 1.00 87.25 86 ASN A C 1
ATOM 697 O O . ASN A 1 86 ? 4.163 7.028 -5.660 1.00 87.25 86 ASN A O 1
ATOM 701 N N . TYR A 1 87 ? 2.650 5.729 -6.704 1.00 91.69 87 TYR A N 1
ATOM 702 C CA . TYR A 1 87 ? 3.490 5.429 -7.853 1.00 91.69 87 TYR A CA 1
ATOM 703 C C . TYR A 1 87 ? 2.822 5.821 -9.160 1.00 91.69 87 TYR A C 1
ATOM 705 O O . TYR A 1 87 ? 1.743 5.338 -9.505 1.00 91.69 87 TYR A O 1
ATOM 713 N N . TYR A 1 88 ? 3.519 6.656 -9.923 1.00 91.69 88 TYR A N 1
ATOM 714 C CA . TYR A 1 88 ? 3.163 6.913 -11.304 1.00 91.69 88 TYR A CA 1
ATOM 715 C C . TYR A 1 88 ? 3.389 5.639 -12.118 1.00 91.69 88 TYR A C 1
ATOM 717 O O . TYR A 1 88 ? 4.451 5.022 -12.029 1.00 91.69 88 TYR A O 1
ATOM 725 N N . SER A 1 89 ? 2.385 5.248 -12.897 1.00 93.06 89 SER A N 1
ATOM 726 C CA . SER A 1 89 ? 2.408 4.032 -13.706 1.00 93.06 89 SER A CA 1
ATOM 727 C C . SER A 1 89 ? 2.230 4.370 -15.180 1.00 93.06 89 SER A C 1
ATOM 729 O O . SER A 1 89 ? 1.350 5.146 -15.554 1.00 93.06 89 SER A O 1
ATOM 731 N N . VAL A 1 90 ? 3.078 3.780 -16.019 1.00 95.12 90 VAL A N 1
ATOM 732 C CA . VAL A 1 90 ? 2.969 3.830 -17.478 1.00 95.12 90 VAL A CA 1
ATOM 733 C C . VAL A 1 90 ? 2.706 2.418 -17.963 1.00 95.12 90 VAL A C 1
ATOM 735 O O . VAL A 1 90 ? 3.523 1.527 -17.742 1.00 95.12 90 VAL A O 1
ATOM 738 N N . PHE A 1 91 ? 1.564 2.230 -18.613 1.00 95.94 91 PHE A N 1
ATOM 739 C CA . PHE A 1 91 ? 1.173 0.969 -19.227 1.00 95.94 91 PHE A CA 1
ATOM 740 C C . PHE A 1 91 ? 1.549 1.027 -20.706 1.00 95.94 91 PHE A C 1
ATOM 742 O O . PHE A 1 91 ? 1.022 1.859 -21.446 1.00 95.94 91 PHE A O 1
ATOM 749 N N . ASP A 1 92 ? 2.494 0.188 -21.120 1.00 96.25 92 ASP A N 1
ATOM 750 C CA . ASP A 1 92 ? 2.928 0.075 -22.507 1.00 96.25 92 ASP A CA 1
ATOM 751 C C . ASP A 1 92 ? 2.358 -1.211 -23.112 1.00 96.25 92 ASP A C 1
ATOM 753 O O . ASP A 1 92 ? 2.944 -2.291 -23.015 1.00 96.25 92 ASP A O 1
ATOM 757 N N . ASP A 1 93 ? 1.192 -1.087 -23.746 1.00 96.00 93 ASP A N 1
ATOM 758 C CA . ASP A 1 93 ? 0.490 -2.211 -24.375 1.00 96.00 93 ASP A CA 1
ATOM 759 C C . ASP A 1 93 ? 1.255 -2.798 -25.572 1.00 96.00 93 ASP A C 1
ATOM 761 O O . ASP A 1 93 ? 1.059 -3.963 -25.919 1.00 96.00 93 ASP A O 1
ATOM 765 N N . MET A 1 94 ? 2.133 -2.015 -26.212 1.00 96.81 94 MET A N 1
ATOM 766 C CA . MET A 1 94 ? 2.920 -2.481 -27.356 1.00 96.81 94 MET A CA 1
ATOM 767 C C . MET A 1 94 ? 3.987 -3.484 -26.916 1.00 96.81 94 MET A C 1
ATOM 769 O O . MET A 1 94 ? 4.261 -4.442 -27.640 1.00 96.81 94 MET A O 1
ATOM 773 N N . TRP A 1 95 ? 4.565 -3.279 -25.731 1.00 95.44 95 TRP A N 1
ATOM 774 C CA . TRP A 1 95 ? 5.583 -4.161 -25.154 1.00 95.44 95 TRP A CA 1
ATOM 775 C C . TRP A 1 95 ? 5.043 -5.081 -24.054 1.00 95.44 95 TRP A C 1
ATOM 777 O O . TRP A 1 95 ? 5.753 -5.986 -23.620 1.00 95.44 95 TRP A O 1
ATOM 787 N N . GLY A 1 96 ? 3.797 -4.883 -23.618 1.00 94.62 96 GLY A N 1
ATOM 788 C CA . GLY A 1 96 ? 3.191 -5.631 -22.519 1.00 94.62 96 GLY A CA 1
ATOM 789 C C . GLY A 1 96 ? 3.883 -5.369 -21.181 1.00 94.62 96 GLY A C 1
ATOM 790 O O . GLY A 1 96 ? 3.999 -6.282 -20.364 1.00 94.62 96 GLY A O 1
ATOM 791 N N . THR A 1 97 ? 4.390 -4.153 -20.969 1.00 95.19 97 THR A N 1
ATOM 792 C CA . THR A 1 97 ? 5.167 -3.786 -19.780 1.00 95.19 97 THR A CA 1
ATOM 793 C C . THR A 1 97 ? 4.484 -2.685 -18.976 1.00 95.19 97 THR A C 1
ATOM 795 O O . THR A 1 97 ? 3.683 -1.900 -19.484 1.00 95.19 97 THR A O 1
ATOM 798 N N . VAL A 1 98 ? 4.810 -2.636 -17.684 1.00 94.12 98 VAL A N 1
ATOM 799 C CA . VAL A 1 98 ? 4.399 -1.556 -16.786 1.00 94.12 98 VAL A CA 1
ATOM 800 C C . VAL A 1 98 ? 5.655 -0.932 -16.204 1.00 94.12 98 VAL A C 1
ATOM 802 O O . VAL A 1 98 ? 6.433 -1.614 -15.539 1.00 94.12 98 VAL A O 1
ATOM 805 N N . ALA A 1 99 ? 5.852 0.360 -16.446 1.00 93.19 99 ALA A N 1
ATOM 806 C CA . ALA A 1 99 ? 6.907 1.131 -15.802 1.00 93.19 99 ALA A CA 1
ATOM 807 C C . ALA A 1 99 ? 6.339 1.876 -14.593 1.00 93.19 99 ALA A C 1
ATOM 809 O O . ALA A 1 99 ? 5.238 2.427 -14.651 1.00 93.19 99 ALA A O 1
ATOM 810 N N . LEU A 1 100 ? 7.103 1.897 -13.501 1.00 93.31 100 LEU A N 1
ATOM 811 C CA . LEU A 1 100 ? 6.723 2.536 -12.247 1.00 93.31 100 LEU A CA 1
ATOM 812 C C . LEU A 1 100 ? 7.765 3.582 -11.854 1.00 93.31 100 LEU A C 1
ATOM 814 O O . LEU A 1 100 ? 8.967 3.336 -11.929 1.00 93.31 100 LEU A O 1
ATOM 818 N N . ALA A 1 101 ? 7.294 4.737 -11.403 1.00 91.31 101 ALA A N 1
ATOM 819 C CA . ALA A 1 101 ? 8.112 5.801 -10.836 1.00 91.31 101 ALA A CA 1
ATOM 820 C C . ALA A 1 101 ? 7.449 6.342 -9.564 1.00 91.31 101 ALA A C 1
ATOM 822 O O . ALA A 1 101 ? 6.250 6.160 -9.354 1.00 91.31 101 ALA A O 1
ATOM 823 N N . THR A 1 102 ? 8.213 7.007 -8.701 1.00 89.12 102 THR A N 1
ATOM 824 C CA . THR A 1 102 ? 7.640 7.697 -7.538 1.00 89.12 102 THR A CA 1
ATOM 825 C C . THR A 1 102 ? 6.701 8.816 -7.987 1.00 89.12 102 THR A C 1
ATOM 827 O O . THR A 1 102 ? 6.957 9.512 -8.972 1.00 89.12 102 THR A O 1
ATOM 830 N N . SER A 1 103 ? 5.583 8.980 -7.281 1.00 83.31 103 SER A N 1
ATOM 831 C CA . SER A 1 103 ? 4.642 10.068 -7.541 1.00 83.31 103 SER A CA 1
ATOM 832 C C . SER A 1 103 ? 5.153 11.381 -6.946 1.00 83.31 103 SER A C 1
ATOM 834 O O . SER A 1 103 ? 5.623 11.422 -5.810 1.00 83.31 103 SER A O 1
ATOM 836 N N . ILE A 1 104 ? 5.007 12.479 -7.693 1.00 78.50 104 ILE A N 1
ATOM 837 C CA . ILE A 1 104 ? 5.375 13.830 -7.233 1.00 78.50 104 ILE A CA 1
ATOM 838 C C . ILE A 1 104 ? 4.448 14.294 -6.098 1.00 78.50 104 ILE A C 1
ATOM 840 O O . ILE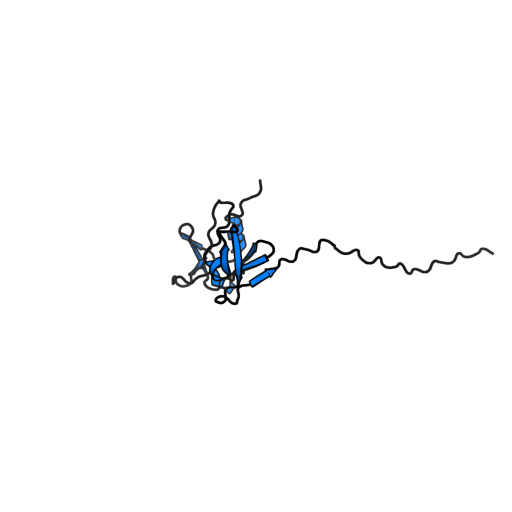 A 1 104 ? 4.868 15.035 -5.212 1.00 78.50 104 ILE A O 1
ATOM 844 N N . GLU A 1 105 ? 3.193 13.839 -6.102 1.00 75.81 105 GLU A N 1
ATOM 845 C CA . GLU A 1 105 ? 2.191 14.206 -5.093 1.00 75.81 105 GLU A CA 1
ATOM 846 C C . GLU A 1 105 ? 2.401 13.474 -3.758 1.00 75.81 105 GLU A C 1
ATOM 848 O O . GLU A 1 105 ? 1.886 13.905 -2.727 1.00 75.81 105 GLU A O 1
ATOM 853 N N . PHE A 1 106 ? 3.200 12.401 -3.756 1.00 73.88 106 PHE A N 1
ATOM 854 C CA . PHE A 1 106 ? 3.491 11.581 -2.581 1.00 73.88 106 PHE A CA 1
ATOM 855 C C . PHE A 1 106 ? 5.009 11.491 -2.370 1.00 73.88 106 PHE A C 1
ATOM 857 O O . PHE A 1 106 ? 5.617 10.461 -2.671 1.00 73.88 106 PHE A O 1
ATOM 864 N N . PRO A 1 107 ? 5.644 12.546 -1.821 1.00 65.12 107 PRO A N 1
ATOM 865 C CA . PRO A 1 107 ? 7.103 12.632 -1.701 1.00 65.12 107 PRO A CA 1
ATOM 866 C C . PRO A 1 107 ? 7.712 11.585 -0.756 1.00 65.12 107 PRO A C 1
ATOM 868 O O . PRO A 1 107 ? 8.914 11.351 -0.799 1.00 65.12 107 PRO A O 1
ATOM 871 N N . ASN A 1 108 ? 6.890 10.942 0.080 1.00 78.12 108 ASN A N 1
ATOM 872 C CA . ASN A 1 108 ? 7.323 9.857 0.962 1.00 78.12 108 ASN A CA 1
ATOM 873 C C . ASN A 1 108 ? 7.320 8.483 0.267 1.00 78.12 108 ASN A C 1
ATOM 875 O O . ASN A 1 108 ? 7.762 7.500 0.862 1.00 78.12 108 ASN A O 1
ATOM 879 N N . SER A 1 109 ? 6.825 8.394 -0.973 1.00 78.62 109 SER A N 1
ATOM 880 C CA . SER A 1 109 ? 6.928 7.172 -1.768 1.00 78.62 109 SER A CA 1
ATOM 881 C C . SER A 1 109 ? 8.399 6.879 -2.066 1.00 78.62 109 SER A C 1
ATOM 883 O O . SER A 1 109 ? 9.168 7.756 -2.459 1.00 78.62 109 SER A O 1
ATOM 885 N N . THR A 1 110 ? 8.815 5.632 -1.853 1.00 83.50 110 THR A N 1
ATOM 886 C CA . THR A 1 110 ? 10.203 5.212 -2.084 1.00 83.50 110 THR A CA 1
ATOM 887 C C . THR A 1 110 ? 10.248 3.955 -2.938 1.00 83.50 110 THR A C 1
ATOM 889 O O . THR A 1 110 ? 9.394 3.072 -2.814 1.00 83.50 110 THR A O 1
ATOM 892 N N . ILE A 1 111 ? 11.236 3.912 -3.834 1.00 83.00 111 ILE A N 1
ATOM 893 C CA . ILE A 1 111 ? 11.613 2.736 -4.620 1.00 83.00 111 ILE A CA 1
ATOM 894 C C . ILE A 1 111 ? 13.060 2.440 -4.250 1.00 83.00 111 ILE A C 1
ATOM 896 O O . ILE A 1 111 ? 13.939 3.275 -4.463 1.00 83.00 111 ILE A O 1
ATOM 900 N N . ILE A 1 112 ? 13.295 1.278 -3.653 1.00 86.12 112 ILE A N 1
ATOM 901 C CA . ILE A 1 112 ? 14.617 0.874 -3.171 1.00 86.12 112 ILE A CA 1
ATOM 902 C C . ILE A 1 112 ? 15.048 -0.344 -3.989 1.00 86.12 112 ILE A C 1
ATOM 904 O O . ILE A 1 112 ? 14.319 -1.337 -3.985 1.00 86.12 112 ILE A O 1
ATOM 908 N N . PRO A 1 113 ? 16.194 -0.311 -4.692 1.00 83.88 113 PRO A N 1
ATOM 909 C CA . PRO A 1 113 ? 16.747 -1.511 -5.305 1.00 83.88 113 PRO A CA 1
ATOM 910 C C . PRO A 1 113 ? 16.937 -2.586 -4.238 1.00 83.88 113 PRO A C 1
ATOM 912 O O . PRO A 1 113 ? 17.497 -2.320 -3.175 1.00 83.88 113 PRO A O 1
ATOM 915 N N . ALA A 1 114 ? 16.465 -3.798 -4.496 1.00 77.25 114 ALA A N 1
ATOM 916 C CA . ALA A 1 114 ? 16.785 -4.913 -3.631 1.00 77.25 114 ALA A CA 1
ATOM 917 C C . ALA A 1 114 ? 18.257 -5.256 -3.832 1.00 77.25 114 ALA A C 1
ATOM 919 O O . ALA A 1 114 ? 18.672 -5.703 -4.902 1.00 77.25 114 ALA A O 1
ATOM 920 N N . GLU A 1 115 ? 19.053 -5.042 -2.792 1.00 74.81 115 GLU A N 1
ATOM 921 C CA . GLU A 1 115 ? 20.386 -5.615 -2.740 1.00 74.81 115 GLU A CA 1
ATOM 922 C C . GLU A 1 115 ? 20.223 -7.137 -2.776 1.00 74.81 115 GLU A C 1
ATOM 924 O O . GLU A 1 115 ? 19.627 -7.738 -1.877 1.00 74.81 115 GLU A O 1
ATOM 929 N N . GLN A 1 116 ? 20.703 -7.775 -3.846 1.00 58.56 116 GLN A N 1
ATOM 930 C CA . GLN A 1 116 ? 20.842 -9.223 -3.823 1.00 58.56 116 GLN A CA 1
ATOM 931 C C . GLN A 1 116 ? 21.789 -9.566 -2.668 1.00 58.56 116 GLN A C 1
ATOM 933 O O . GLN A 1 116 ? 22.853 -8.945 -2.570 1.00 58.56 116 GLN A O 1
ATOM 938 N N . PRO A 1 117 ? 21.440 -10.516 -1.781 1.00 54.31 117 PRO A N 1
ATOM 939 C CA . PRO A 1 117 ? 22.372 -10.948 -0.755 1.00 54.31 117 PRO A CA 1
ATOM 940 C C . PRO A 1 117 ? 23.666 -11.390 -1.436 1.00 54.31 117 PRO A C 1
ATOM 942 O O . PRO A 1 117 ? 23.635 -12.151 -2.404 1.00 54.31 117 PRO A O 1
ATOM 945 N N . ILE A 1 118 ? 24.795 -10.875 -0.949 1.00 51.62 118 ILE A N 1
ATOM 946 C CA . ILE A 1 118 ? 26.121 -11.204 -1.466 1.00 51.62 118 ILE A CA 1
ATOM 947 C C . ILE A 1 118 ? 26.284 -12.726 -1.351 1.00 51.62 118 ILE A C 1
ATOM 949 O O . ILE A 1 118 ? 26.392 -13.265 -0.251 1.00 51.62 118 ILE A O 1
ATOM 953 N N . THR A 1 119 ? 26.252 -13.439 -2.478 1.00 55.84 119 THR A N 1
ATOM 954 C CA . THR A 1 119 ? 26.417 -14.904 -2.506 1.00 55.84 119 THR A CA 1
ATOM 955 C C . THR A 1 119 ? 27.875 -15.331 -2.368 1.00 55.84 119 THR A C 1
ATOM 957 O O . THR A 1 119 ? 28.149 -16.508 -2.158 1.00 55.84 119 THR A O 1
ATOM 960 N N . ASP A 1 120 ? 28.806 -14.386 -2.488 1.00 56.34 120 ASP A N 1
ATOM 961 C CA . ASP A 1 120 ? 30.229 -14.594 -2.260 1.00 56.34 120 ASP A CA 1
ATOM 962 C C . ASP A 1 120 ? 30.605 -13.979 -0.909 1.00 56.34 120 ASP A C 1
ATOM 964 O O . ASP A 1 120 ? 30.958 -12.802 -0.800 1.00 56.34 120 ASP A O 1
ATOM 968 N N . LEU A 1 121 ? 30.483 -14.780 0.151 1.00 56.94 121 LEU A N 1
ATOM 969 C CA . LEU A 1 121 ? 31.221 -14.527 1.383 1.00 56.94 121 LEU A CA 1
ATOM 970 C C . LEU A 1 121 ? 32.694 -14.707 1.022 1.00 56.94 121 LEU A C 1
ATOM 972 O O . LEU A 1 121 ? 33.223 -15.813 1.148 1.00 56.94 121 LEU A O 1
ATOM 976 N N . GLY A 1 122 ? 33.302 -13.648 0.478 1.00 45.72 122 GLY A N 1
ATOM 977 C CA . GLY A 1 122 ? 34.665 -13.666 -0.028 1.00 45.72 122 GLY A CA 1
ATOM 978 C C . GLY A 1 122 ? 35.565 -14.431 0.931 1.00 45.72 122 GLY A C 1
ATOM 979 O O . GLY A 1 122 ? 35.459 -14.260 2.148 1.00 45.72 122 GLY A O 1
ATOM 980 N N . ARG A 1 123 ? 36.391 -15.331 0.381 1.00 49.91 123 ARG A N 1
ATOM 981 C CA . ARG A 1 123 ? 37.348 -16.127 1.159 1.00 49.91 123 ARG A CA 1
ATOM 982 C C . ARG A 1 123 ? 38.001 -15.216 2.190 1.00 49.91 123 ARG A C 1
ATOM 984 O O . ARG A 1 123 ? 38.622 -14.222 1.809 1.00 49.91 123 ARG A O 1
ATOM 991 N N . TYR A 1 124 ? 37.845 -15.554 3.471 1.00 49.94 124 TYR A N 1
ATOM 992 C CA . TYR A 1 124 ? 38.673 -14.966 4.514 1.00 49.94 124 TYR A CA 1
ATOM 993 C C . TYR A 1 124 ? 40.122 -15.019 4.013 1.00 49.94 124 TYR A C 1
ATOM 995 O O . TYR A 1 124 ? 40.536 -16.087 3.549 1.00 49.94 124 TYR A O 1
ATOM 1003 N N . PRO A 1 125 ? 40.878 -13.906 4.021 1.00 48.50 125 PRO A N 1
ATOM 1004 C CA . PRO A 1 125 ? 42.306 -14.006 3.789 1.00 48.50 125 PRO A CA 1
ATOM 1005 C C . PRO A 1 125 ? 42.833 -14.990 4.833 1.00 48.50 125 PRO A C 1
ATOM 1007 O O . PRO A 1 125 ? 42.627 -14.775 6.028 1.00 48.50 125 PRO A O 1
ATOM 1010 N N . GLU A 1 126 ? 43.409 -16.104 4.373 1.00 52.00 126 GLU A N 1
ATOM 1011 C CA . GLU A 1 126 ? 44.152 -17.006 5.247 1.00 52.00 126 GLU A CA 1
ATOM 1012 C C . GLU A 1 126 ? 45.120 -16.131 6.042 1.00 52.00 126 GLU A C 1
ATOM 1014 O O . GLU A 1 126 ? 45.910 -15.383 5.455 1.00 52.00 126 GLU A O 1
ATOM 1019 N N . GLU A 1 127 ? 45.004 -16.164 7.372 1.00 47.09 127 GLU A N 1
ATOM 1020 C CA . GLU A 1 127 ? 46.055 -15.653 8.236 1.00 47.09 127 GLU A CA 1
ATOM 1021 C C . GLU A 1 127 ? 47.344 -16.316 7.762 1.00 47.09 127 GLU A C 1
ATOM 1023 O O . GLU A 1 127 ? 47.506 -17.531 7.852 1.00 47.09 127 GLU A O 1
ATOM 1028 N N . THR A 1 128 ? 48.243 -15.523 7.182 1.00 47.06 128 THR A N 1
ATOM 1029 C CA . THR A 1 128 ? 49.612 -15.960 6.954 1.00 47.06 128 THR A CA 1
ATOM 1030 C C . THR A 1 128 ? 50.170 -16.322 8.319 1.00 47.06 128 THR A C 1
ATOM 1032 O O . THR A 1 128 ? 50.448 -15.431 9.127 1.00 47.06 128 THR A O 1
ATOM 1035 N N . ASP A 1 129 ? 50.264 -17.624 8.565 1.00 46.09 129 ASP A N 1
ATOM 1036 C CA . ASP A 1 129 ? 50.829 -18.249 9.750 1.00 46.09 129 ASP A CA 1
ATOM 1037 C C . ASP A 1 129 ? 52.323 -17.889 9.806 1.00 46.09 129 ASP A C 1
ATOM 1039 O O . ASP A 1 129 ? 53.202 -18.618 9.349 1.00 46.09 129 ASP A O 1
ATOM 1043 N N . ASN A 1 130 ? 52.623 -16.677 10.280 1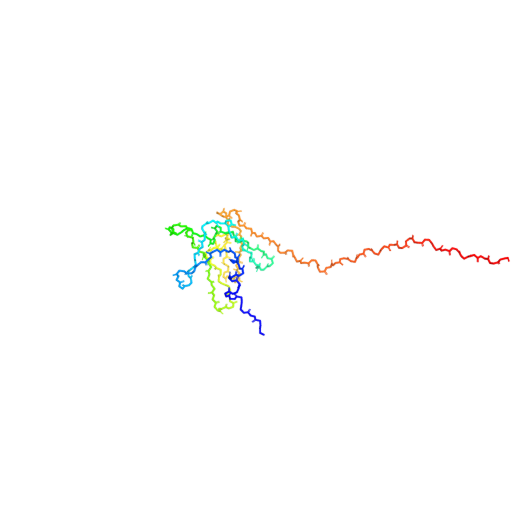.00 52.19 130 ASN A N 1
ATOM 1044 C CA . ASN A 1 130 ? 53.976 -16.213 10.562 1.00 52.19 130 ASN A CA 1
ATOM 1045 C C . ASN A 1 130 ? 54.416 -16.803 11.900 1.00 52.19 130 ASN A C 1
ATOM 1047 O O . ASN A 1 130 ? 54.631 -16.080 12.873 1.00 52.19 130 ASN A O 1
ATOM 1051 N N . ASN A 1 131 ? 54.543 -18.125 11.947 1.00 49.50 131 ASN A N 1
ATOM 1052 C CA . ASN A 1 131 ? 55.189 -18.805 13.052 1.00 49.50 131 ASN A CA 1
ATOM 1053 C C . ASN A 1 131 ? 56.595 -19.222 12.593 1.00 49.50 131 ASN A C 1
ATOM 1055 O O . ASN A 1 131 ? 56.717 -20.091 11.728 1.00 49.50 131 ASN A O 1
ATOM 1059 N N . PRO A 1 132 ? 57.674 -18.591 13.095 1.00 49.12 132 PRO A N 1
ATOM 1060 C CA . PRO A 1 132 ? 59.024 -19.006 12.747 1.00 49.12 132 PRO A CA 1
ATOM 1061 C C . PRO A 1 132 ? 59.284 -20.434 13.244 1.00 49.12 132 PRO A C 1
ATOM 1063 O O . PRO A 1 132 ? 59.096 -20.758 14.417 1.00 49.12 132 PRO A O 1
ATOM 1066 N N . GLU A 1 133 ? 59.711 -21.279 12.310 1.00 50.84 133 GLU A N 1
ATOM 1067 C CA . GLU A 1 133 ? 60.031 -22.693 12.489 1.00 50.84 133 GLU A CA 1
ATOM 1068 C C . GLU A 1 133 ? 61.068 -22.894 13.623 1.00 50.84 133 GLU A C 1
ATOM 1070 O O . GLU A 1 133 ? 62.111 -22.228 13.624 1.00 50.84 133 GLU A O 1
ATOM 1075 N N . PRO A 1 134 ? 60.835 -23.787 14.607 1.00 45.19 134 PRO A N 1
ATOM 1076 C CA . PRO A 1 134 ? 61.827 -24.071 15.638 1.00 45.19 134 PRO A CA 1
ATOM 1077 C C . PRO A 1 134 ? 63.028 -24.814 15.040 1.00 45.19 134 PRO A C 1
ATOM 1079 O O . PRO A 1 134 ? 62.887 -25.908 14.492 1.00 45.19 134 PRO A O 1
ATOM 1082 N N . GLN A 1 135 ? 64.227 -24.242 15.182 1.00 53.41 135 GLN A N 1
ATOM 1083 C CA . GLN A 1 135 ? 65.471 -24.900 14.777 1.00 53.41 135 GLN A CA 1
ATOM 1084 C C . GLN A 1 135 ? 65.683 -26.219 15.547 1.00 53.41 135 GLN A C 1
ATOM 1086 O O . GLN A 1 135 ? 65.572 -26.232 16.777 1.00 53.41 135 GLN A O 1
ATOM 1091 N N . PRO A 1 136 ? 66.054 -27.321 14.869 1.00 44.34 136 PRO A N 1
ATOM 1092 C CA . PRO A 1 136 ? 66.363 -28.575 15.539 1.00 44.34 136 PRO A CA 1
ATOM 1093 C C . PRO A 1 136 ? 67.695 -28.482 16.296 1.00 44.34 136 PRO A C 1
ATOM 1095 O O . PRO A 1 136 ? 68.745 -28.174 15.732 1.00 44.34 136 PRO A O 1
ATOM 1098 N N . SER A 1 137 ? 67.646 -28.792 17.590 1.00 54.12 137 SER A N 1
ATOM 1099 C CA . SER A 1 137 ? 68.804 -28.946 18.470 1.00 54.12 137 SER A CA 1
ATOM 1100 C C . SER A 1 137 ? 69.679 -30.125 18.031 1.00 54.12 137 SER A C 1
ATOM 1102 O O . SER A 1 137 ? 69.203 -31.261 17.982 1.00 54.12 137 SER A O 1
ATOM 1104 N N . GLN A 1 138 ? 70.960 -29.870 17.748 1.00 46.97 138 GLN A N 1
ATOM 1105 C CA . GLN A 1 138 ? 71.944 -30.926 17.498 1.00 46.97 138 GLN A CA 1
ATOM 1106 C C . GLN A 1 138 ? 72.379 -31.600 18.813 1.00 46.97 138 GLN A C 1
ATOM 1108 O O . GLN A 1 138 ? 72.647 -30.899 19.792 1.00 46.97 138 GLN A O 1
ATOM 1113 N N . PRO A 1 139 ? 72.469 -32.941 18.858 1.00 47.28 139 PRO A N 1
ATOM 1114 C CA . PRO A 1 139 ? 73.020 -33.656 20.001 1.00 47.28 139 PRO A CA 1
ATOM 1115 C C . PRO A 1 139 ? 74.559 -33.712 19.962 1.00 47.28 139 PRO A C 1
ATOM 1117 O O . PRO A 1 139 ? 75.124 -34.120 18.952 1.00 47.28 139 PRO A O 1
ATOM 1120 N N . GLN A 1 140 ? 75.143 -33.312 21.102 1.00 43.62 140 GLN A N 1
ATOM 1121 C CA . GLN A 1 140 ? 76.502 -33.504 21.658 1.00 43.62 140 GLN A CA 1
ATOM 1122 C C . GLN A 1 140 ? 77.722 -33.499 20.727 1.00 43.62 140 GLN A C 1
ATOM 1124 O O . GLN A 1 140 ? 77.954 -34.493 20.008 1.00 43.62 140 GLN A O 1
#